Protein AF-A0A9X1NNY1-F1 (afdb_monomer)

Sequence (84 aa):
MASLDEIITEIQASKKAYEDAQQVLVAAAKGAEEGAQAMAAMGVEDKAEMLENLKADLDKVSEATTSIADALDTAVSNAEAIKG

Structure (mmCIF, N/CA/C/O backbone):
data_AF-A0A9X1NNY1-F1
#
_entry.id   AF-A0A9X1NNY1-F1
#
loop_
_atom_site.group_PDB
_atom_site.id
_atom_site.type_symbol
_atom_site.label_atom_id
_atom_site.label_alt_id
_atom_site.label_comp_id
_atom_site.label_asym_id
_atom_site.label_entity_id
_atom_site.label_seq_id
_atom_site.pdbx_PDB_ins_code
_atom_site.Cartn_x
_atom_site.Cartn_y
_atom_site.Cartn_z
_atom_site.occupancy
_atom_site.B_iso_or_equiv
_atom_site.auth_seq_id
_atom_site.auth_comp_id
_atom_site.auth_asym_id
_atom_site.auth_atom_id
_atom_site.pdbx_PDB_model_num
ATOM 1 N N . MET A 1 1 ? 13.511 4.352 -29.777 1.00 57.78 1 MET A N 1
ATOM 2 C CA . MET A 1 1 ? 14.207 3.467 -28.827 1.00 57.78 1 MET A CA 1
ATOM 3 C C . ME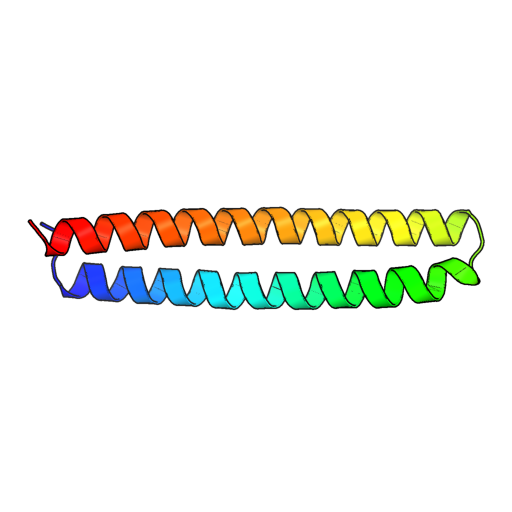T A 1 1 ? 14.684 4.338 -27.689 1.00 57.78 1 MET A C 1
ATOM 5 O O . MET A 1 1 ? 15.436 5.266 -27.965 1.00 57.78 1 MET A O 1
ATOM 9 N N . ALA A 1 2 ? 14.186 4.100 -26.475 1.00 64.94 2 ALA A N 1
ATOM 10 C CA . ALA A 1 2 ? 14.800 4.663 -25.278 1.00 64.94 2 ALA A CA 1
ATOM 11 C C . ALA A 1 2 ? 16.220 4.093 -25.146 1.00 64.94 2 ALA A C 1
ATOM 13 O O . ALA A 1 2 ? 16.481 2.955 -25.547 1.00 64.94 2 ALA A O 1
ATOM 14 N N . SER A 1 3 ? 17.147 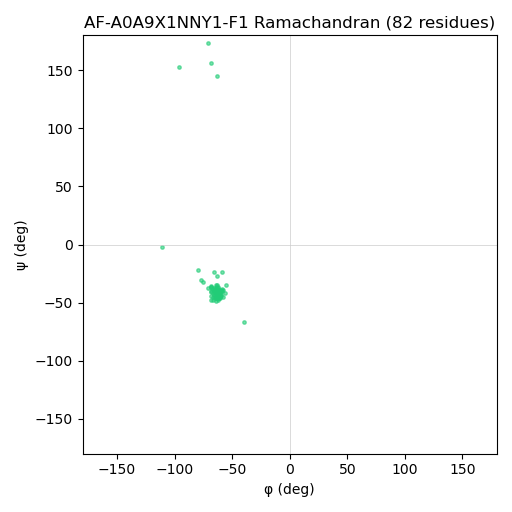4.899 -24.650 1.00 81.25 3 SER A N 1
ATOM 15 C CA . SER A 1 3 ? 18.500 4.444 -24.348 1.00 81.25 3 SER A CA 1
ATOM 16 C C . SER A 1 3 ? 18.495 3.470 -23.164 1.00 81.25 3 SER A C 1
ATOM 18 O O . SER A 1 3 ? 17.604 3.490 -22.315 1.00 81.25 3 SER A O 1
ATOM 20 N N . LEU A 1 4 ? 19.519 2.617 -23.080 1.00 79.75 4 LEU A N 1
ATOM 21 C CA . LEU A 1 4 ? 19.716 1.714 -21.939 1.00 79.75 4 LEU A CA 1
ATOM 22 C C . LEU A 1 4 ? 19.758 2.469 -20.597 1.00 79.75 4 LEU A C 1
ATOM 24 O O . LEU A 1 4 ? 19.247 1.961 -19.603 1.00 79.75 4 LEU A O 1
ATOM 28 N N . ASP A 1 5 ? 20.306 3.687 -20.577 1.00 82.75 5 ASP A N 1
ATOM 29 C CA . ASP A 1 5 ? 20.396 4.520 -19.372 1.00 82.75 5 ASP A CA 1
ATOM 30 C C . ASP A 1 5 ? 19.028 5.067 -18.922 1.00 82.75 5 ASP A C 1
ATOM 32 O O . ASP A 1 5 ? 18.741 5.105 -17.722 1.00 82.75 5 ASP A O 1
ATOM 36 N N . GLU A 1 6 ? 18.153 5.439 -19.864 1.00 79.94 6 GLU A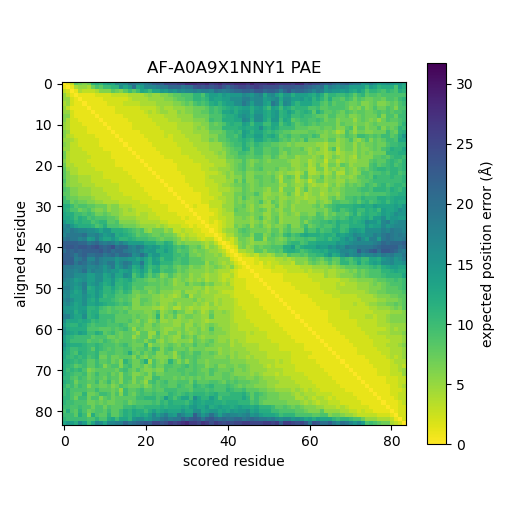 N 1
ATOM 37 C CA . GLU A 1 6 ? 16.769 5.848 -19.568 1.00 79.94 6 GLU A CA 1
ATOM 38 C C . GLU A 1 6 ? 15.981 4.677 -18.971 1.00 79.94 6 GLU A C 1
ATOM 40 O O . GLU A 1 6 ? 15.362 4.808 -17.916 1.00 79.94 6 GLU A O 1
ATOM 45 N N . ILE A 1 7 ? 16.116 3.494 -19.572 1.00 78.75 7 ILE A N 1
ATOM 46 C CA . ILE A 1 7 ? 15.482 2.261 -19.095 1.00 78.75 7 ILE A CA 1
ATOM 47 C C . ILE A 1 7 ? 15.953 1.896 -17.678 1.00 78.75 7 ILE A C 1
ATOM 49 O O . ILE A 1 7 ? 15.142 1.549 -16.818 1.00 78.75 7 ILE A O 1
ATOM 53 N N . ILE A 1 8 ? 17.260 1.982 -17.401 1.00 80.44 8 ILE A N 1
ATOM 54 C CA . ILE A 1 8 ? 17.814 1.711 -16.064 1.00 80.44 8 ILE A CA 1
ATOM 55 C C . ILE A 1 8 ? 17.251 2.695 -15.032 1.00 80.44 8 ILE A C 1
ATOM 57 O O . ILE A 1 8 ? 16.893 2.284 -13.925 1.00 80.44 8 ILE A O 1
ATOM 61 N N . THR A 1 9 ? 17.146 3.974 -15.394 1.00 84.81 9 THR A N 1
ATOM 62 C CA . THR A 1 9 ? 16.598 5.021 -14.521 1.00 84.81 9 THR A CA 1
ATOM 63 C C . THR A 1 9 ? 15.139 4.737 -14.158 1.00 84.81 9 THR A C 1
ATOM 65 O O . THR A 1 9 ? 14.763 4.788 -12.985 1.00 84.81 9 THR A O 1
ATOM 68 N N . GLU A 1 10 ? 14.320 4.364 -15.138 1.00 81.25 10 GLU A N 1
ATOM 69 C CA . GLU A 1 10 ? 12.902 4.056 -14.928 1.00 81.25 10 GLU A CA 1
ATOM 70 C C . GLU A 1 10 ? 12.682 2.775 -14.109 1.00 81.25 10 GLU A C 1
ATOM 72 O O . GLU A 1 10 ? 11.798 2.727 -13.247 1.00 81.25 10 GLU A O 1
ATOM 77 N N . ILE A 1 11 ? 13.524 1.750 -14.294 1.00 79.69 11 ILE A N 1
ATOM 78 C CA . ILE A 1 11 ? 13.501 0.538 -13.458 1.00 79.69 11 ILE A CA 1
ATOM 79 C C . ILE A 1 11 ? 13.815 0.881 -11.995 1.00 79.69 11 ILE A C 1
ATOM 81 O O . ILE A 1 11 ? 13.164 0.365 -11.083 1.00 79.69 11 ILE A O 1
ATOM 85 N N . GLN A 1 12 ? 14.788 1.762 -11.742 1.00 81.75 12 GLN A N 1
ATOM 86 C CA . GLN A 1 12 ? 15.121 2.195 -10.381 1.00 81.75 12 GLN A CA 1
ATOM 87 C C . GLN A 1 12 ? 13.977 2.980 -9.727 1.00 81.75 12 GLN A C 1
ATOM 89 O O . GLN A 1 12 ? 13.674 2.745 -8.555 1.00 81.75 12 GLN A O 1
ATOM 94 N N . ALA A 1 13 ? 13.310 3.861 -10.478 1.00 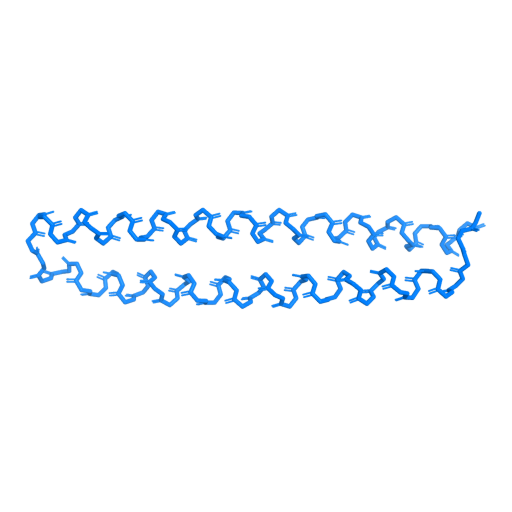82.00 13 ALA A N 1
ATOM 95 C CA . ALA A 1 13 ? 12.133 4.582 -9.998 1.00 82.00 13 ALA A CA 1
ATOM 96 C C . ALA A 1 13 ? 10.985 3.621 -9.646 1.00 82.00 13 ALA A C 1
ATOM 98 O O . ALA A 1 13 ? 10.412 3.712 -8.559 1.00 82.00 13 ALA A O 1
ATOM 99 N N . SER A 1 14 ? 10.721 2.644 -10.516 1.00 78.12 14 SER A N 1
ATOM 100 C CA . SER A 1 14 ? 9.691 1.618 -10.312 1.00 78.12 14 SER A CA 1
ATOM 101 C C . SER A 1 14 ? 9.972 0.763 -9.074 1.00 78.12 14 SER A C 1
ATOM 103 O O . SER A 1 14 ? 9.078 0.503 -8.269 1.00 78.12 14 SER A O 1
ATOM 105 N N . LYS A 1 15 ? 11.239 0.380 -8.861 1.00 80.44 15 LYS A N 1
ATOM 106 C CA . LYS A 1 15 ? 11.666 -0.348 -7.660 1.00 80.44 15 LYS A CA 1
ATOM 107 C C . LYS A 1 15 ? 1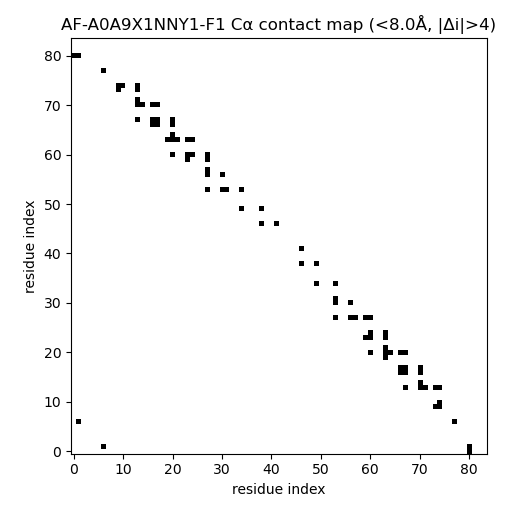1.386 0.453 -6.386 1.00 80.44 15 LYS A C 1
ATOM 109 O O . LYS A 1 15 ? 10.868 -0.106 -5.423 1.00 80.44 15 LYS A O 1
ATOM 114 N N . LYS A 1 16 ? 11.699 1.751 -6.383 1.00 84.38 16 LYS A N 1
ATOM 115 C CA . LYS A 1 16 ? 11.443 2.618 -5.228 1.00 84.38 16 LYS A CA 1
ATOM 116 C C . LYS A 1 16 ? 9.944 2.744 -4.939 1.00 84.38 16 LYS A C 1
ATOM 118 O O . LYS A 1 16 ? 9.544 2.619 -3.787 1.00 84.38 16 LYS A O 1
ATOM 123 N N . ALA A 1 17 ? 9.122 2.947 -5.970 1.00 80.25 17 ALA A N 1
ATOM 124 C CA . ALA A 1 17 ? 7.668 3.027 -5.814 1.00 80.25 17 ALA A CA 1
ATOM 125 C C . ALA A 1 17 ? 7.089 1.745 -5.191 1.00 80.25 17 ALA A C 1
ATOM 127 O O . ALA A 1 17 ? 6.239 1.813 -4.304 1.00 80.25 17 ALA A O 1
ATOM 128 N N . TYR A 1 18 ? 7.604 0.579 -5.594 1.00 78.69 18 TYR A N 1
ATOM 129 C CA . TYR A 1 18 ? 7.227 -0.703 -5.001 1.00 78.69 18 TYR A CA 1
ATOM 130 C C . TYR A 1 18 ? 7.620 -0.812 -3.519 1.00 78.69 18 TYR A C 1
ATOM 132 O O . TYR A 1 18 ? 6.810 -1.237 -2.696 1.00 78.69 18 TYR A O 1
ATOM 140 N N . GLU A 1 19 ? 8.845 -0.416 -3.162 1.00 84.62 19 GLU A N 1
ATOM 141 C CA . GLU A 1 19 ? 9.318 -0.421 -1.769 1.00 84.62 19 GLU A CA 1
ATOM 142 C C . GLU A 1 19 ? 8.486 0.519 -0.876 1.00 84.62 19 GLU A C 1
ATOM 144 O O . GLU A 1 19 ? 8.095 0.127 0.226 1.00 84.62 19 GLU A O 1
ATOM 149 N N . ASP A 1 20 ? 8.167 1.725 -1.357 1.00 83.44 20 ASP A N 1
ATOM 150 C CA . ASP A 1 20 ? 7.337 2.697 -0.633 1.00 83.44 20 ASP A CA 1
ATOM 151 C C . ASP A 1 20 ? 5.917 2.144 -0.405 1.00 83.44 20 ASP A C 1
ATOM 153 O O . ASP A 1 20 ? 5.393 2.164 0.712 1.00 83.44 20 ASP A O 1
ATOM 157 N N . ALA A 1 21 ? 5.309 1.571 -1.445 1.00 79.00 21 ALA A N 1
ATOM 158 C CA . ALA A 1 21 ? 3.983 0.971 -1.361 1.00 79.00 21 ALA A CA 1
ATOM 159 C C . ALA A 1 21 ? 3.943 -0.248 -0.421 1.00 79.00 21 ALA A C 1
ATOM 161 O O . ALA A 1 21 ? 2.986 -0.420 0.339 1.00 79.00 21 ALA A O 1
ATOM 162 N N . GLN A 1 22 ? 5.002 -1.064 -0.394 1.00 81.50 22 GLN A N 1
ATOM 163 C CA . GLN A 1 22 ? 5.120 -2.177 0.548 1.00 81.50 22 GLN A CA 1
ATOM 164 C C . GLN A 1 22 ? 5.138 -1.696 2.009 1.00 81.50 22 GLN A C 1
ATOM 166 O O . GLN A 1 22 ? 4.520 -2.327 2.868 1.00 81.50 22 GLN A O 1
ATOM 171 N N . GLN A 1 23 ? 5.806 -0.577 2.308 1.00 86.25 23 GLN A N 1
ATOM 172 C CA . GLN A 1 23 ? 5.817 -0.009 3.661 1.00 86.25 23 GLN A CA 1
ATOM 173 C C . GLN A 1 23 ? 4.423 0.456 4.099 1.00 86.25 23 GLN A C 1
ATOM 175 O O . GLN A 1 23 ? 4.024 0.192 5.236 1.00 86.25 23 GLN A O 1
ATOM 180 N N . VAL A 1 24 ? 3.663 1.085 3.196 1.00 86.06 24 VAL A N 1
ATOM 181 C CA . VAL A 1 24 ? 2.273 1.498 3.454 1.00 86.06 24 VAL A CA 1
ATOM 182 C C . VAL A 1 24 ? 1.392 0.287 3.766 1.00 86.06 24 VAL A C 1
ATOM 184 O O . VAL A 1 24 ? 0.662 0.302 4.757 1.00 86.06 24 VAL A O 1
ATOM 187 N N . LEU A 1 25 ? 1.509 -0.789 2.979 1.00 80.56 25 LEU A N 1
ATOM 188 C CA . LEU A 1 25 ? 0.768 -2.036 3.201 1.00 80.56 25 LEU A CA 1
ATOM 189 C C . LEU A 1 25 ? 1.048 -2.643 4.583 1.00 80.56 25 LEU A C 1
ATOM 191 O O . LEU A 1 25 ? 0.118 -3.041 5.284 1.00 80.56 25 LEU A O 1
ATOM 195 N N . VAL A 1 26 ? 2.318 -2.701 4.996 1.00 84.19 26 VAL A N 1
ATOM 196 C CA . VAL A 1 26 ? 2.708 -3.247 6.308 1.00 84.19 26 VAL A CA 1
ATOM 197 C C . VAL A 1 26 ? 2.162 -2.391 7.453 1.00 84.19 26 VAL A C 1
ATOM 199 O O . VAL A 1 26 ? 1.667 -2.937 8.440 1.00 84.19 26 VAL A O 1
ATOM 202 N N . ALA A 1 27 ? 2.224 -1.063 7.327 1.00 82.38 27 ALA A N 1
ATOM 203 C CA . ALA A 1 27 ? 1.694 -0.151 8.337 1.00 82.38 27 ALA A CA 1
ATOM 204 C C . ALA A 1 27 ? 0.173 -0.299 8.497 1.00 82.38 27 ALA A C 1
ATOM 206 O O . ALA A 1 27 ? -0.308 -0.440 9.620 1.00 82.38 27 ALA A O 1
ATOM 207 N N . ALA A 1 28 ? -0.565 -0.348 7.385 1.00 80.31 28 ALA A N 1
ATOM 208 C CA . ALA A 1 28 ? -2.013 -0.538 7.392 1.00 80.31 28 ALA A CA 1
ATOM 209 C C . ALA A 1 28 ? -2.423 -1.902 7.972 1.00 80.31 28 ALA A C 1
ATOM 211 O O . ALA A 1 28 ? -3.358 -1.982 8.766 1.00 80.31 28 ALA A O 1
ATOM 212 N N . ALA A 1 29 ? -1.699 -2.979 7.640 1.00 80.50 29 ALA A N 1
ATOM 213 C CA . ALA A 1 29 ? -1.959 -4.306 8.200 1.00 80.50 29 ALA A CA 1
ATOM 214 C C . ALA A 1 29 ? -1.778 -4.331 9.727 1.00 80.50 29 ALA A C 1
ATOM 216 O O . ALA A 1 29 ? -2.610 -4.890 10.441 1.00 80.50 29 ALA A O 1
ATOM 217 N N . LYS A 1 30 ? -0.726 -3.675 10.231 1.00 84.62 30 LYS A N 1
ATOM 218 C CA . LYS A 1 30 ? -0.485 -3.542 11.670 1.00 84.62 30 LYS A CA 1
ATOM 219 C C . LYS A 1 30 ? -1.576 -2.713 12.359 1.00 84.62 30 LYS A C 1
ATOM 221 O O . LYS A 1 30 ? -2.089 -3.137 13.390 1.00 84.62 30 LYS A O 1
ATOM 226 N N . GLY A 1 31 ? -1.965 -1.578 11.771 1.00 82.06 31 GLY A N 1
ATOM 227 C CA . GLY A 1 31 ? -3.057 -0.741 12.282 1.00 82.06 31 GLY A CA 1
ATOM 228 C C . GLY A 1 31 ? -4.390 -1.491 12.341 1.00 82.06 31 GLY A C 1
ATOM 229 O O . GLY A 1 31 ? -5.116 -1.391 13.327 1.00 82.06 31 GLY A O 1
ATOM 230 N N . ALA A 1 32 ? -4.680 -2.324 11.338 1.00 78.62 32 ALA A N 1
ATOM 231 C CA . ALA A 1 32 ? -5.868 -3.169 11.321 1.00 78.62 32 ALA A CA 1
ATOM 232 C C . ALA A 1 32 ? -5.843 -4.276 12.391 1.00 78.62 32 ALA A C 1
ATOM 234 O O . ALA A 1 32 ? -6.880 -4.567 12.990 1.00 78.62 32 ALA A O 1
ATOM 235 N N . GLU A 1 33 ? -4.684 -4.887 12.651 1.00 81.00 33 GLU A N 1
ATOM 236 C CA . GLU A 1 33 ? -4.520 -5.906 13.696 1.00 81.00 33 GLU A CA 1
ATOM 237 C C . GLU A 1 33 ? -4.703 -5.313 15.103 1.00 81.00 33 GLU A C 1
ATOM 239 O O . GLU A 1 33 ? -5.484 -5.842 15.898 1.00 81.00 33 GLU A O 1
ATOM 244 N N . GLU A 1 34 ? -4.051 -4.182 15.389 1.00 82.62 34 GLU A N 1
ATOM 245 C CA . GLU A 1 34 ? -4.230 -3.421 16.637 1.00 82.62 34 GLU A CA 1
ATOM 246 C C . GLU A 1 34 ? -5.691 -2.946 16.780 1.00 82.62 34 GLU A C 1
ATOM 248 O O . GLU A 1 34 ? -6.310 -3.104 17.838 1.00 82.62 34 GLU A O 1
ATOM 253 N N . GLY A 1 35 ? -6.262 -2.482 15.662 1.00 77.25 35 GLY A N 1
ATOM 254 C CA . GLY A 1 35 ? -7.682 -2.254 15.391 1.00 77.25 35 GLY A CA 1
ATOM 255 C C . GLY A 1 35 ? -8.602 -3.333 15.951 1.00 77.25 35 GLY A C 1
ATOM 256 O O . GLY A 1 35 ? -9.407 -3.133 16.863 1.00 77.25 35 GLY A O 1
ATOM 257 N N . ALA A 1 36 ? -8.469 -4.523 15.376 1.00 74.25 36 ALA A N 1
ATOM 258 C CA . ALA A 1 36 ? -9.304 -5.670 15.684 1.00 74.25 36 ALA A CA 1
ATOM 259 C C . ALA A 1 36 ? -9.182 -6.119 17.149 1.00 74.25 36 ALA A C 1
ATOM 261 O O . ALA A 1 36 ? -10.187 -6.504 17.751 1.00 74.25 36 ALA A O 1
ATOM 262 N N . GLN A 1 37 ? -7.982 -6.048 17.735 1.00 76.44 37 GLN A N 1
ATOM 263 C CA . GLN A 1 37 ? -7.753 -6.436 19.128 1.00 76.44 37 GLN A CA 1
ATOM 264 C C . GLN A 1 37 ? -8.432 -5.478 20.120 1.00 76.44 37 GLN A C 1
ATOM 266 O O . GLN A 1 37 ? -9.028 -5.936 21.098 1.00 76.44 37 GLN A O 1
ATOM 271 N N . ALA A 1 38 ? -8.402 -4.166 19.867 1.00 75.62 38 ALA A N 1
ATOM 272 C CA 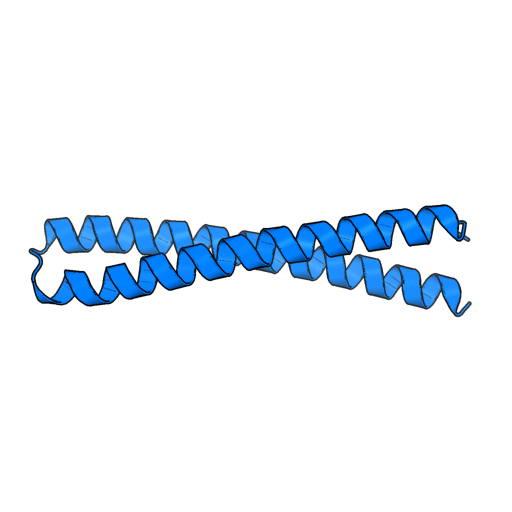. ALA A 1 38 ? -9.001 -3.188 20.777 1.00 75.62 38 ALA A CA 1
ATOM 273 C C . ALA A 1 38 ? -10.539 -3.163 20.702 1.00 75.62 38 ALA A C 1
ATOM 275 O O . ALA A 1 38 ? -11.208 -2.982 21.724 1.00 75.62 38 ALA A O 1
ATOM 276 N N . MET A 1 39 ? -11.124 -3.430 19.526 1.00 75.31 39 MET A N 1
ATOM 277 C CA . MET A 1 39 ? -12.580 -3.383 19.325 1.00 75.31 39 MET A CA 1
ATOM 278 C C . MET A 1 39 ? -13.378 -4.335 20.235 1.00 75.31 39 MET A C 1
ATOM 280 O O . MET A 1 39 ? -14.557 -4.083 20.500 1.00 75.31 39 MET A O 1
ATOM 284 N N . ALA A 1 40 ? -12.775 -5.408 20.753 1.00 71.50 40 ALA A N 1
ATOM 285 C CA . ALA A 1 40 ? -13.449 -6.332 21.669 1.00 71.50 40 ALA A CA 1
ATOM 286 C C . ALA A 1 40 ? -13.821 -5.694 23.026 1.00 71.50 40 ALA A C 1
ATOM 288 O O . ALA A 1 40 ? -14.759 -6.157 23.673 1.00 71.50 40 ALA A O 1
ATOM 289 N N . ALA A 1 41 ? -13.128 -4.625 23.438 1.00 72.31 41 ALA A N 1
ATOM 290 C CA . ALA A 1 41 ? -13.299 -3.972 24.739 1.00 72.31 41 ALA A CA 1
ATOM 291 C C . ALA A 1 41 ? -13.934 -2.565 24.668 1.00 72.31 41 ALA A C 1
ATOM 293 O O . ALA A 1 41 ? -14.165 -1.951 25.707 1.00 72.31 41 ALA A O 1
ATOM 294 N N . MET A 1 42 ? -14.220 -2.055 23.464 1.00 80.81 42 MET A N 1
ATOM 295 C CA . MET A 1 42 ? -14.594 -0.654 23.219 1.00 80.81 42 MET A CA 1
ATOM 296 C C . MET A 1 42 ? -16.108 -0.386 23.134 1.00 80.81 42 MET A C 1
ATOM 298 O O . MET A 1 42 ? -16.896 -1.247 22.713 1.00 80.81 42 MET A O 1
ATOM 302 N N . GLY A 1 43 ? -16.499 0.849 23.483 1.00 82.12 43 GLY A N 1
ATOM 303 C CA . GLY A 1 43 ? -17.843 1.398 23.276 1.00 82.12 43 GLY A CA 1
ATOM 304 C C . GLY A 1 43 ? -18.150 1.692 21.800 1.00 82.12 43 GLY A C 1
ATOM 305 O O . GLY A 1 43 ? -17.296 1.551 20.931 1.00 82.12 43 GLY A O 1
ATOM 306 N N . VAL A 1 44 ? -19.396 2.065 21.485 1.00 80.12 44 VAL A N 1
ATOM 307 C CA . VAL A 1 44 ? -19.846 2.252 20.086 1.00 80.12 44 VAL A CA 1
ATOM 308 C C . VAL A 1 44 ? -19.179 3.459 19.408 1.00 80.12 44 VAL A C 1
ATOM 310 O O . VAL A 1 44 ? -18.868 3.376 18.225 1.00 80.12 44 VAL A O 1
ATOM 313 N N . GLU A 1 45 ? -18.932 4.547 20.143 1.00 80.12 45 GLU A N 1
ATOM 314 C CA . GLU A 1 45 ? -18.255 5.749 19.622 1.00 80.12 45 GLU A CA 1
ATOM 315 C C . GLU A 1 45 ? -16.781 5.474 19.300 1.00 80.12 45 GLU A C 1
ATOM 317 O 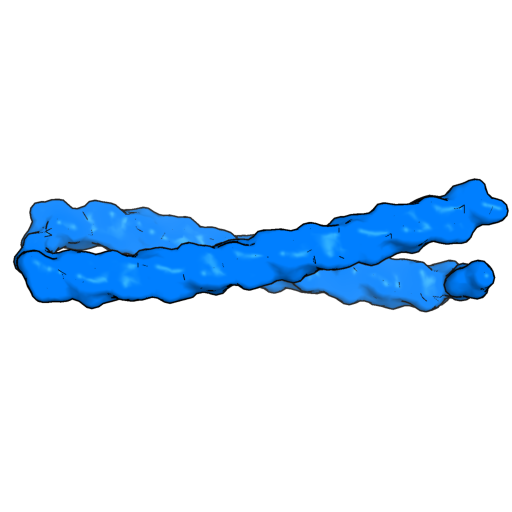O . GLU A 1 45 ? -16.349 5.717 18.177 1.00 80.12 45 GLU A O 1
ATOM 322 N N . ASP A 1 46 ? -16.049 4.846 20.221 1.00 81.88 46 ASP A N 1
ATOM 323 C CA . ASP A 1 46 ? -14.654 4.440 20.008 1.00 81.88 46 ASP A CA 1
ATOM 324 C C . ASP A 1 46 ? -14.501 3.484 18.811 1.00 81.88 46 ASP A C 1
ATOM 326 O O . ASP A 1 46 ? -13.557 3.571 18.026 1.00 81.88 46 ASP A O 1
ATOM 330 N N . LYS A 1 47 ? -15.467 2.572 18.631 1.00 81.69 47 LYS A N 1
ATOM 331 C CA . LYS A 1 47 ? -15.515 1.683 17.462 1.00 81.69 47 LYS A CA 1
ATOM 332 C C . LYS A 1 47 ? -15.707 2.450 16.161 1.00 81.69 47 LYS A C 1
ATOM 334 O O . LYS A 1 47 ? -15.171 2.014 15.148 1.00 81.69 47 LYS A O 1
ATOM 339 N N . ALA A 1 48 ? -16.472 3.541 16.166 1.00 83.19 48 ALA A N 1
ATOM 340 C CA . ALA A 1 48 ? -16.691 4.357 14.977 1.00 83.19 48 ALA A CA 1
ATOM 341 C C . ALA A 1 48 ? -15.407 5.090 14.561 1.00 83.19 48 ALA A C 1
ATOM 343 O O . ALA A 1 48 ? -15.045 5.028 13.389 1.00 83.19 48 ALA A O 1
ATOM 344 N N . GLU A 1 49 ? -14.683 5.683 15.517 1.00 85.25 49 GLU A N 1
ATOM 345 C CA . GLU A 1 49 ? -13.371 6.303 15.269 1.00 85.25 49 GLU A CA 1
ATOM 346 C C . GLU A 1 49 ? -12.362 5.270 14.747 1.00 85.25 49 GLU A C 1
ATOM 348 O O . GLU A 1 49 ? -11.651 5.499 13.768 1.00 85.25 49 GLU A O 1
ATOM 353 N N . MET A 1 50 ? -12.344 4.077 15.343 1.00 83.69 50 MET A N 1
ATOM 354 C CA . MET A 1 50 ? -11.459 3.006 14.896 1.00 83.69 50 MET A CA 1
ATOM 355 C C . MET A 1 50 ? -11.808 2.502 13.490 1.00 83.69 50 MET A C 1
ATOM 357 O O . MET A 1 50 ? -10.906 2.217 12.702 1.00 83.69 50 MET A O 1
ATOM 361 N N . LEU A 1 51 ? -13.100 2.430 13.147 1.00 84.19 51 LEU A N 1
ATOM 362 C CA . LEU A 1 51 ? -13.553 2.103 11.794 1.00 84.19 51 LEU A CA 1
ATOM 363 C C . LEU A 1 51 ? -13.132 3.170 10.776 1.00 84.19 51 LEU A C 1
ATOM 365 O O . LEU A 1 51 ? -12.784 2.830 9.646 1.00 84.19 51 LEU A O 1
ATOM 369 N N . GLU A 1 52 ? -13.175 4.446 11.160 1.00 87.75 52 GLU A N 1
ATOM 370 C CA . GLU A 1 52 ? -12.737 5.563 10.321 1.00 87.75 52 GLU A CA 1
ATOM 371 C C . GLU A 1 52 ? -11.228 5.498 10.055 1.00 87.75 52 GLU A C 1
ATOM 373 O O . GLU A 1 52 ? -10.805 5.600 8.902 1.00 87.75 52 GLU A O 1
ATOM 378 N N . ASN A 1 53 ? -10.427 5.201 11.082 1.00 86.38 53 ASN A N 1
ATOM 379 C CA . ASN A 1 53 ? -8.987 4.975 10.939 1.00 86.38 53 ASN A CA 1
ATOM 380 C C . ASN A 1 53 ? -8.679 3.779 10.023 1.00 86.38 53 ASN A C 1
ATOM 382 O O . ASN A 1 53 ? -7.873 3.894 9.102 1.00 86.38 53 ASN A O 1
ATOM 386 N N . LEU A 1 54 ? -9.384 2.658 10.210 1.00 84.25 54 LEU A N 1
ATOM 387 C CA . LEU A 1 54 ? -9.294 1.483 9.334 1.00 84.25 54 LEU A CA 1
ATOM 388 C C . LEU A 1 54 ? -9.640 1.816 7.878 1.00 84.25 54 LEU A C 1
ATOM 390 O O . LEU A 1 54 ? -8.995 1.313 6.959 1.00 84.25 54 LEU A O 1
ATOM 394 N N . LYS A 1 55 ? -10.648 2.665 7.655 1.00 86.56 55 LYS A N 1
ATOM 395 C CA . LYS A 1 55 ? -11.026 3.119 6.316 1.00 86.56 55 LYS A CA 1
ATOM 396 C C . LYS A 1 55 ? -9.938 3.990 5.688 1.00 86.56 55 LYS A C 1
ATOM 398 O O . LYS A 1 55 ? -9.583 3.755 4.539 1.00 86.56 55 LYS A O 1
ATOM 403 N N . ALA A 1 56 ? -9.374 4.932 6.440 1.00 86.88 56 ALA A N 1
ATOM 404 C CA . ALA A 1 56 ? -8.276 5.766 5.962 1.00 86.88 56 ALA A CA 1
ATOM 405 C C . ALA A 1 56 ? -7.030 4.934 5.614 1.00 86.88 56 ALA A C 1
ATOM 407 O O . ALA A 1 56 ? -6.357 5.200 4.620 1.00 86.88 56 ALA A O 1
ATOM 408 N N . ASP A 1 57 ? -6.726 3.907 6.407 1.00 84.88 57 ASP A N 1
ATOM 409 C CA . ASP A 1 57 ? -5.629 2.991 6.106 1.00 84.88 57 ASP A CA 1
ATOM 410 C C . ASP A 1 57 ? -5.923 2.129 4.872 1.00 84.88 57 ASP A C 1
ATOM 412 O O . ASP A 1 57 ? -5.028 1.920 4.053 1.00 84.88 57 ASP A O 1
ATOM 416 N 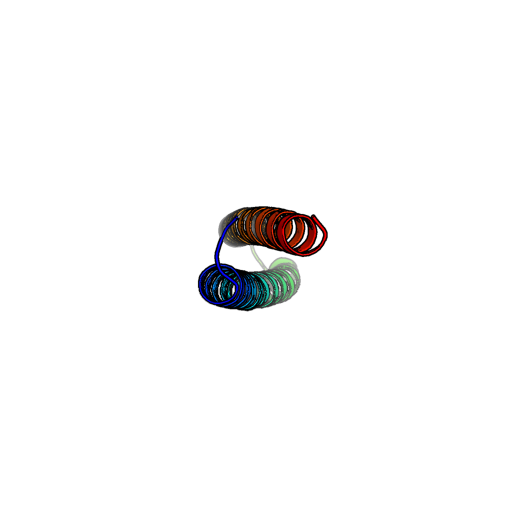N . LEU A 1 58 ? -7.173 1.700 4.670 1.00 83.69 58 LEU A N 1
ATOM 417 C CA . LEU A 1 58 ? -7.589 0.996 3.455 1.00 83.69 58 LEU A CA 1
ATOM 418 C C . LEU A 1 58 ? -7.463 1.874 2.198 1.00 83.69 58 LEU A C 1
ATOM 420 O O . LEU A 1 58 ? -7.020 1.387 1.157 1.00 83.69 58 LEU A O 1
ATOM 424 N N . ASP A 1 59 ? -7.799 3.160 2.292 1.00 86.25 59 ASP A N 1
ATOM 425 C CA . ASP A 1 59 ? -7.645 4.107 1.183 1.00 86.25 59 ASP A CA 1
ATOM 426 C C . ASP A 1 59 ? -6.159 4.259 0.799 1.00 86.25 59 ASP A C 1
ATOM 428 O O . ASP A 1 59 ? -5.805 4.118 -0.375 1.00 86.25 59 ASP A O 1
ATOM 432 N N . LYS A 1 60 ? -5.256 4.398 1.784 1.00 86.50 60 LYS A N 1
ATOM 433 C CA . LYS A 1 60 ? -3.796 4.419 1.542 1.00 86.50 60 LYS A CA 1
ATOM 434 C C . LYS A 1 60 ? -3.292 3.129 0.890 1.00 86.50 60 LYS A C 1
ATOM 436 O O . LYS A 1 60 ? -2.436 3.168 0.008 1.00 86.50 60 LYS A O 1
ATOM 441 N N . VAL A 1 61 ? -3.810 1.973 1.314 1.00 82.00 61 VAL A N 1
ATOM 442 C CA . VAL A 1 61 ? -3.500 0.668 0.702 1.00 82.00 61 VAL A CA 1
ATOM 443 C C . VAL A 1 61 ? -3.931 0.636 -0.766 1.00 82.00 61 VAL A C 1
ATOM 445 O O . VAL A 1 61 ? -3.184 0.144 -1.617 1.00 82.00 61 VAL A O 1
ATOM 448 N N . SER A 1 62 ? -5.107 1.177 -1.086 1.00 82.56 62 SER A N 1
ATOM 449 C CA . SER A 1 62 ? -5.604 1.266 -2.462 1.00 82.56 62 SER A CA 1
ATOM 450 C C . SER A 1 62 ? -4.706 2.147 -3.341 1.00 82.56 62 SER A C 1
ATOM 452 O O . SER A 1 62 ? -4.362 1.763 -4.462 1.00 82.56 62 SER A O 1
ATOM 454 N N . GLU A 1 63 ? -4.271 3.301 -2.831 1.00 85.31 63 GLU A N 1
ATOM 455 C CA . GLU A 1 63 ? -3.344 4.206 -3.529 1.00 85.31 63 GLU A CA 1
ATOM 456 C C . GLU A 1 63 ? -1.976 3.552 -3.774 1.00 85.31 63 GLU A C 1
ATOM 458 O O . GLU A 1 63 ? -1.445 3.587 -4.889 1.00 85.31 63 GLU A O 1
ATOM 463 N N . ALA A 1 64 ? -1.433 2.887 -2.752 1.00 79.44 64 ALA A N 1
ATOM 464 C CA . ALA A 1 64 ? -0.185 2.138 -2.842 1.00 79.44 64 ALA A CA 1
ATOM 465 C C . ALA A 1 64 ? -0.268 1.013 -3.891 1.00 79.44 64 ALA A C 1
ATOM 467 O O . ALA A 1 64 ? 0.644 0.843 -4.701 1.00 79.44 64 ALA A O 1
ATOM 468 N N . THR A 1 65 ? -1.384 0.280 -3.925 1.00 76.88 65 THR A N 1
ATOM 469 C CA . THR A 1 65 ? -1.613 -0.805 -4.894 1.00 76.88 65 THR A CA 1
ATOM 470 C C . THR A 1 65 ? -1.702 -0.275 -6.327 1.00 76.88 65 THR A C 1
ATOM 472 O O . THR A 1 65 ? -1.146 -0.882 -7.239 1.00 76.88 65 THR A O 1
ATOM 475 N N . THR A 1 66 ? -2.344 0.880 -6.521 1.00 83.06 66 THR A N 1
ATOM 476 C CA . THR A 1 66 ? -2.413 1.553 -7.830 1.00 83.06 66 THR A CA 1
ATOM 477 C C . THR A 1 66 ? -1.019 1.970 -8.300 1.00 83.06 66 THR A C 1
ATOM 479 O O . THR A 1 66 ? -0.627 1.664 -9.420 1.00 83.06 66 THR A O 1
ATOM 482 N N . SER A 1 67 ? -0.220 2.559 -7.406 1.00 82.62 67 SER A N 1
ATOM 483 C CA . SER A 1 67 ? 1.154 2.975 -7.722 1.00 82.62 67 SER A CA 1
ATOM 484 C C . SER A 1 67 ? 2.058 1.790 -8.092 1.00 82.62 67 SER A C 1
ATOM 486 O O . SER A 1 67 ? 2.900 1.901 -8.982 1.00 82.62 67 SER A O 1
ATOM 488 N N . ILE A 1 68 ? 1.880 0.636 -7.435 1.00 79.88 68 ILE A N 1
ATOM 489 C CA . ILE A 1 68 ? 2.568 -0.612 -7.800 1.00 79.88 68 ILE A CA 1
ATOM 490 C C . ILE A 1 68 ? 2.167 -1.073 -9.205 1.00 79.88 68 ILE A C 1
ATOM 492 O O . ILE A 1 68 ? 3.038 -1.493 -9.966 1.00 79.88 68 ILE A O 1
ATOM 496 N N . ALA A 1 69 ? 0.875 -1.023 -9.542 1.00 78.31 69 ALA A N 1
ATOM 497 C CA . ALA A 1 69 ? 0.385 -1.430 -10.857 1.00 78.31 69 ALA A CA 1
ATOM 498 C C . ALA A 1 69 ? 0.999 -0.568 -11.974 1.00 78.31 69 ALA A C 1
ATOM 500 O O . ALA A 1 69 ? 1.549 -1.117 -12.926 1.00 78.31 69 ALA A O 1
ATOM 501 N N . ASP A 1 70 ? 1.027 0.755 -11.796 1.00 82.06 70 ASP A N 1
ATOM 502 C CA . ASP A 1 70 ? 1.635 1.687 -12.757 1.00 82.06 70 ASP A CA 1
ATOM 503 C C . ASP A 1 70 ? 3.147 1.440 -12.932 1.00 82.06 70 ASP A C 1
ATOM 505 O O . ASP A 1 70 ? 3.689 1.463 -14.045 1.00 82.06 70 ASP A O 1
ATOM 509 N N . ALA A 1 71 ? 3.850 1.163 -11.828 1.00 78.25 71 ALA A N 1
ATOM 510 C CA . ALA A 1 71 ? 5.271 0.822 -11.851 1.00 78.25 71 ALA A CA 1
ATOM 511 C C . ALA A 1 71 ? 5.535 -0.507 -12.587 1.00 78.25 71 ALA A C 1
ATOM 513 O O . ALA A 1 71 ? 6.520 -0.634 -13.318 1.00 78.25 71 ALA A O 1
ATOM 514 N N . LEU A 1 72 ? 4.651 -1.496 -12.420 1.00 79.00 72 LEU A N 1
ATOM 515 C CA . LEU A 1 72 ? 4.704 -2.773 -13.134 1.00 79.00 72 LEU A CA 1
ATOM 516 C C . LEU A 1 72 ? 4.481 -2.594 -14.637 1.00 79.00 72 LEU A C 1
ATOM 518 O O . LEU A 1 72 ? 5.269 -3.126 -15.419 1.00 79.00 72 LEU A O 1
ATOM 522 N N . ASP A 1 73 ? 3.478 -1.817 -15.042 1.00 84.19 73 ASP A N 1
ATOM 523 C CA . ASP A 1 73 ? 3.201 -1.535 -16.457 1.00 84.19 73 ASP A CA 1
ATOM 524 C C . ASP A 1 73 ? 4.381 -0.823 -17.136 1.00 84.19 73 ASP A C 1
ATOM 526 O O . ASP A 1 73 ? 4.773 -1.168 -18.258 1.00 84.19 73 ASP A O 1
ATOM 530 N N . THR A 1 74 ? 5.019 0.113 -16.427 1.00 82.44 74 THR A N 1
ATOM 531 C CA . THR A 1 74 ? 6.242 0.789 -16.891 1.00 82.44 74 THR A CA 1
ATOM 532 C C . THR A 1 74 ? 7.392 -0.207 -17.067 1.00 82.44 74 THR A C 1
ATOM 534 O O . THR A 1 74 ? 8.041 -0.247 -18.113 1.00 82.44 74 THR A O 1
ATOM 537 N N . ALA A 1 75 ? 7.626 -1.073 -16.076 1.00 76.56 75 ALA A N 1
ATOM 538 C CA . ALA A 1 75 ? 8.684 -2.079 -16.140 1.00 76.56 75 ALA A CA 1
ATOM 539 C C . ALA A 1 75 ? 8.470 -3.096 -17.278 1.00 76.56 75 ALA A C 1
ATOM 541 O O . ALA A 1 75 ? 9.435 -3.477 -17.946 1.00 76.56 75 ALA A O 1
ATOM 542 N N . VAL A 1 76 ? 7.223 -3.515 -17.525 1.00 82.31 76 VAL A N 1
ATOM 543 C CA . VAL A 1 76 ? 6.863 -4.397 -18.648 1.00 82.31 76 VAL A CA 1
ATOM 544 C C . VAL A 1 76 ? 7.124 -3.702 -19.982 1.00 82.31 76 VAL A C 1
ATOM 546 O O . VAL A 1 76 ? 7.815 -4.272 -20.827 1.00 82.31 76 VAL A O 1
ATOM 549 N N . SER A 1 77 ? 6.662 -2.459 -20.139 1.00 81.69 77 SER A N 1
ATOM 550 C CA . SER A 1 77 ? 6.881 -1.659 -21.353 1.00 81.69 77 SER A CA 1
ATOM 551 C C . SER A 1 77 ? 8.374 -1.514 -21.672 1.00 81.69 77 SER A C 1
ATOM 553 O O . SER A 1 77 ? 8.806 -1.695 -22.812 1.00 81.69 77 SER A O 1
ATOM 555 N N . ASN A 1 78 ? 9.192 -1.284 -20.645 1.00 75.88 78 ASN A N 1
ATOM 556 C CA . ASN A 1 78 ? 10.643 -1.207 -20.785 1.00 75.88 78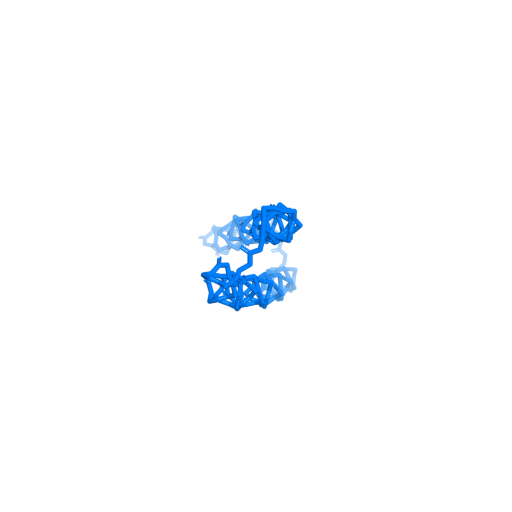 ASN A CA 1
ATOM 557 C C . ASN A 1 78 ? 11.273 -2.543 -21.181 1.00 75.88 78 ASN A C 1
ATOM 559 O O . ASN A 1 78 ? 12.139 -2.583 -22.053 1.00 75.88 78 ASN A O 1
ATOM 563 N N . ALA A 1 79 ? 10.830 -3.654 -20.590 1.00 73.06 79 ALA A N 1
ATOM 564 C CA . ALA A 1 79 ? 11.315 -4.982 -20.959 1.00 73.06 79 ALA A CA 1
ATOM 565 C C . ALA A 1 79 ? 10.976 -5.348 -22.417 1.00 73.06 79 ALA A C 1
ATOM 567 O O . ALA A 1 79 ? 11.774 -6.009 -23.088 1.00 73.06 79 ALA A O 1
ATOM 568 N N . GLU A 1 80 ? 9.819 -4.917 -22.922 1.00 78.06 80 GLU A N 1
ATOM 569 C CA . GLU A 1 80 ? 9.439 -5.070 -24.329 1.00 78.06 80 GLU A CA 1
ATOM 570 C C . GLU A 1 80 ? 10.302 -4.204 -25.254 1.00 78.06 80 GLU A C 1
ATOM 572 O O . GLU A 1 80 ? 10.767 -4.697 -26.282 1.00 78.06 80 GLU A O 1
ATOM 577 N N . ALA A 1 81 ? 10.602 -2.963 -24.858 1.00 75.94 81 ALA A N 1
ATOM 578 C CA . ALA A 1 81 ? 11.470 -2.059 -25.613 1.00 75.94 81 ALA A CA 1
ATOM 579 C C . ALA A 1 81 ? 12.919 -2.568 -25.757 1.00 75.94 81 ALA A C 1
ATOM 581 O O . ALA A 1 81 ? 13.579 -2.223 -26.732 1.00 75.94 81 ALA A O 1
ATOM 582 N N . ILE A 1 82 ? 13.408 -3.388 -24.817 1.00 71.50 82 ILE A N 1
ATOM 583 C CA . ILE A 1 82 ? 14.724 -4.054 -24.899 1.00 71.50 82 ILE A CA 1
ATOM 584 C C . ILE A 1 82 ? 14.698 -5.264 -25.850 1.00 71.50 82 ILE A C 1
ATOM 586 O O . ILE A 1 82 ? 15.727 -5.624 -26.419 1.00 71.50 82 ILE A O 1
ATOM 590 N N . LYS A 1 83 ? 13.551 -5.948 -25.977 1.00 69.12 83 LYS A N 1
ATOM 591 C CA . LYS A 1 83 ? 13.411 -7.163 -26.802 1.00 69.12 83 LYS A CA 1
ATOM 592 C C . LYS A 1 83 ? 13.259 -6.878 -28.301 1.00 69.12 83 LYS A C 1
ATOM 594 O O . LYS A 1 83 ? 13.480 -7.805 -29.083 1.00 69.12 83 LYS A O 1
ATOM 599 N N . GLY A 1 84 ? 12.824 -5.673 -28.675 1.00 55.72 84 GLY A N 1
ATOM 600 C CA . GLY A 1 84 ? 12.709 -5.208 -30.066 1.00 55.72 84 GLY A CA 1
ATOM 601 C C . GLY A 1 84 ? 13.987 -4.561 -30.577 1.00 55.72 84 GLY A C 1
ATOM 602 O O . GLY A 1 84 ? 14.248 -4.700 -31.792 1.00 55.72 84 GLY A O 1
#

Mean predicted aligned error: 7.43 Å

Organism: NCBI:txid499548

Radius of gyration: 18.81 Å; Cα contacts (8 Å, |Δi|>4): 44; chains: 1; bounding box: 40×14×55 Å

Foldseek 3Di:
DDDPVVLVVLLVVLVVLLVVLVVLVVVLVVLVVVLVVCVVPDDPVVNVVSVVVNVVSVVSNVVSVVSNVVSVVSNVVSVVVVVD

pLDDT: mean 80.11, std 5.54, range [55.72, 87.75]

Nearest PDB structures (foldseek):
  5mto-assembly1_A  TM=7.606E-01  e=1.744E-01  Homo sapiens
  5c1f-assembly1_B  TM=7.414E-01  e=8.251E-01  Schizosaccharomyces pombe 972h-
  6zbd-assembly1_D  TM=6.865E-01  e=6.417E+00  Plasmodium falciparum

Solvent-accessible surface area (backbone atoms only — not comparable to full-atom values): 4524 Å² total; per-residue (Å²): 129,82,52,74,68,57,49,52,53,52,47,53,52,28,52,49,47,40,55,55,26,51,52,49,44,53,52,34,53,51,51,45,52,57,45,61,64,51,54,80,81,52,55,74,67,61,44,49,55,51,50,51,52,49,48,54,36,49,52,53,39,52,54,27,52,50,50,36,50,56,30,48,53,51,49,50,54,48,55,51,65,70,73,108

Secondary structure (DSSP, 8-state):
---HHHHHHHHHHHHHHHHHHHHHHHHHHHHHHHHHHHHTT--HHHHHHHHHHHHHHHHHHHHHHHHHHHHHHHHHHHHHHHH-